Protein AF-A0AAV5SCC1-F1 (afdb_monomer_lite)

pLDDT: mean 82.96, std 14.19, range [50.06, 97.56]

InterPro domains:
  IPR000719 Protein kinase domain [PF00069] (31-92)
  IPR000719 Protein kinase domain [PS50011] (1-98)
 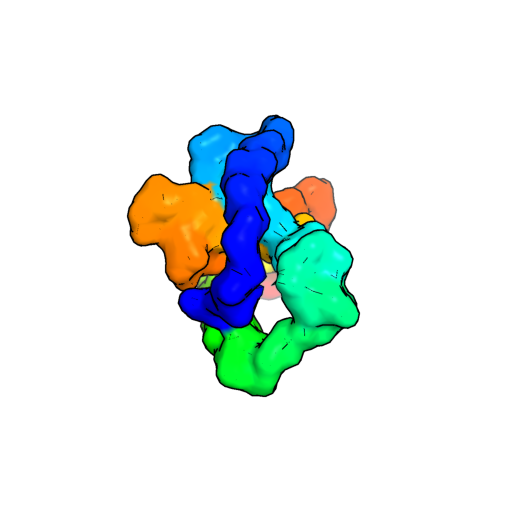 IPR011009 Protein kinase-like domain superfamily [SSF56112] (19-94)
  IPR050235 Casein kinase 1/Serine/threonine-protein kinase-like [PTHR11909] (19-96)

Organism: NCBI:txid358040

Sequence (98 aa):
MYDKGEARPSISSTSSLIWMSLGDIRRQVCGGVFSPHTKIQIARQVLKAIKVLHEIGYLHRDIKPANVAVGLPPRDSIIYLIDFGIGRPYRDKDGAVK

Secondary structure (DSSP, 8-state):
---------PPPTT-TTEEEEHHHHHHHTSTT---HHHHHHHHHHHHHHHHHHHHTTEE----SGGGEEEEPTT-TT-EEE---TT-EE-B-TTS-B-

Radius of gyration: 14.9 Å; chains: 1; bounding box: 29×23×48 Å

Foldseek 3Di:
DWDDDPDDFDCDPQDPWFTAFQVCCCVPPVVNDTDPVVVVLQVVQVVVQQVVCVVVQKDQVDDDSRQWTATDPPRNSHIDGHDSVVMDGQADPVRDGD

Structure (mmCIF, N/CA/C/O backbone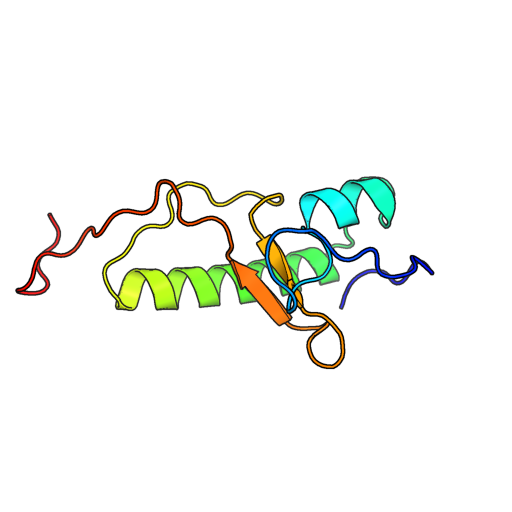):
data_AF-A0AAV5SCC1-F1
#
_entry.id   AF-A0AAV5SCC1-F1
#
loop_
_atom_site.group_PDB
_atom_site.id
_atom_site.type_symbol
_atom_site.label_atom_id
_atom_site.label_alt_id
_atom_site.label_comp_id
_atom_site.label_asym_id
_atom_site.label_entity_id
_atom_site.label_seq_id
_atom_site.pdbx_PDB_ins_code
_atom_site.Cartn_x
_atom_site.Cartn_y
_atom_site.Cartn_z
_atom_site.occupancy
_atom_site.B_iso_or_equiv
_atom_site.auth_seq_id
_atom_site.auth_comp_id
_atom_site.auth_asym_id
_atom_site.auth_atom_id
_atom_site.pdbx_PDB_model_num
ATOM 1 N N . MET A 1 1 ? -5.809 7.308 10.846 1.00 56.34 1 MET A N 1
ATOM 2 C CA . MET A 1 1 ? -6.110 6.614 9.572 1.00 56.34 1 MET A CA 1
ATOM 3 C C . MET A 1 1 ? -6.464 5.146 9.793 1.00 56.34 1 MET A C 1
ATOM 5 O O . MET A 1 1 ? -7.327 4.634 9.090 1.00 56.34 1 MET A O 1
ATOM 9 N N . TYR A 1 2 ? -5.863 4.500 10.793 1.00 59.47 2 TYR A N 1
ATOM 10 C CA . TYR A 1 2 ? -6.272 3.190 11.310 1.00 59.47 2 TYR A CA 1
ATOM 11 C C . TYR A 1 2 ? -7.055 3.379 12.612 1.00 59.47 2 TYR A C 1
ATOM 13 O O . TYR A 1 2 ? -6.863 4.400 13.283 1.00 59.47 2 TYR A O 1
ATOM 21 N N . ASP A 1 3 ? -7.945 2.434 12.920 1.00 60.94 3 ASP A N 1
ATOM 22 C CA . ASP A 1 3 ? -8.714 2.402 14.166 1.00 60.94 3 ASP A CA 1
ATOM 23 C C . ASP A 1 3 ? -7.713 2.332 15.331 1.00 60.94 3 ASP A C 1
ATOM 25 O O . ASP A 1 3 ? -6.990 1.347 15.489 1.00 60.94 3 ASP A O 1
ATOM 29 N N . LYS A 1 4 ? -7.558 3.443 16.060 1.00 55.28 4 LYS A N 1
ATOM 30 C CA . LYS A 1 4 ? -6.511 3.606 17.075 1.00 55.28 4 LYS A CA 1
ATOM 31 C C . LYS A 1 4 ? -6.821 2.725 18.289 1.00 55.28 4 LYS A C 1
ATOM 33 O O . LYS A 1 4 ? -7.598 3.122 19.148 1.00 55.28 4 LYS A O 1
ATOM 38 N N . GLY A 1 5 ? -6.183 1.562 18.364 1.00 53.22 5 GLY A N 1
ATOM 39 C CA . GLY A 1 5 ? -5.820 0.917 19.627 1.00 53.22 5 GLY A CA 1
ATOM 40 C C . GLY A 1 5 ? -4.394 1.329 20.003 1.00 53.22 5 GLY A C 1
ATOM 41 O O . GLY A 1 5 ? -3.571 1.536 19.112 1.00 53.22 5 GLY A O 1
ATOM 42 N N . GLU A 1 6 ? -4.105 1.484 21.295 1.00 51.03 6 GLU A N 1
ATOM 43 C CA . GLU A 1 6 ? -2.818 1.921 21.872 1.00 51.03 6 GLU A CA 1
ATOM 44 C C . GLU A 1 6 ? -1.664 0.911 21.661 1.00 51.03 6 GLU A C 1
ATOM 46 O O . GLU A 1 6 ? -0.992 0.484 22.598 1.00 51.03 6 GLU A O 1
ATOM 51 N N . ALA A 1 7 ? -1.407 0.488 20.425 1.00 52.25 7 ALA A N 1
ATOM 52 C CA . ALA A 1 7 ? -0.290 -0.388 20.109 1.00 52.25 7 ALA A CA 1
ATOM 53 C C . ALA A 1 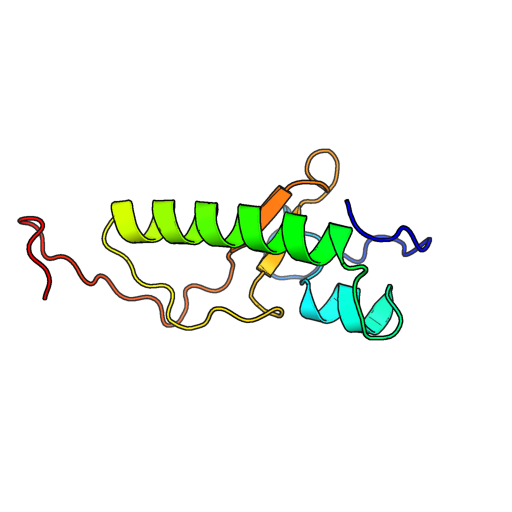7 ? 1.001 0.437 19.989 1.00 52.25 7 ALA A C 1
ATOM 55 O O . ALA A 1 7 ? 1.135 1.295 19.114 1.00 52.25 7 ALA A O 1
ATOM 56 N N . ARG A 1 8 ? 1.967 0.175 20.879 1.00 53.19 8 ARG A N 1
ATOM 57 C CA . ARG A 1 8 ? 3.318 0.746 20.791 1.00 53.19 8 ARG A CA 1
ATOM 58 C C . ARG A 1 8 ? 3.990 0.282 19.496 1.00 53.19 8 ARG A C 1
ATOM 60 O O . ARG A 1 8 ? 3.901 -0.905 19.172 1.00 53.19 8 ARG A O 1
ATOM 67 N N . PRO A 1 9 ? 4.687 1.164 18.765 1.00 52.66 9 PRO A N 1
ATOM 68 C CA . PRO A 1 9 ? 5.216 0.777 17.478 1.00 52.66 9 PRO A CA 1
ATOM 69 C C . PRO A 1 9 ? 6.404 -0.191 17.605 1.00 52.66 9 PRO A C 1
ATOM 71 O O . PRO A 1 9 ? 7.494 0.220 17.990 1.00 52.66 9 PRO A O 1
ATOM 74 N N . SER A 1 10 ? 6.225 -1.476 17.272 1.00 51.94 10 SER A N 1
ATOM 75 C CA . SER A 1 10 ? 7.351 -2.395 17.050 1.00 51.94 10 SER A CA 1
ATOM 76 C C . SER A 1 10 ? 7.950 -2.176 15.658 1.00 51.94 10 SER A C 1
ATOM 78 O O . SER A 1 10 ? 7.245 -2.286 14.655 1.00 51.94 10 SER A O 1
ATOM 80 N N . ILE A 1 11 ? 9.243 -1.874 15.589 1.00 56.97 11 ILE A N 1
ATOM 81 C CA . ILE A 1 11 ? 9.973 -1.663 14.333 1.00 56.97 11 ILE A CA 1
ATOM 82 C C . ILE A 1 11 ? 10.164 -3.029 13.653 1.00 56.97 11 ILE A C 1
ATOM 84 O O . ILE A 1 11 ? 10.758 -3.927 14.247 1.00 56.97 11 ILE A O 1
ATOM 88 N N . SER A 1 12 ? 9.656 -3.208 12.430 1.00 50.06 12 SER A N 1
ATOM 89 C CA . SER A 1 12 ? 9.926 -4.409 11.625 1.00 50.06 12 SER A CA 1
ATOM 90 C C . SER A 1 12 ? 11.298 -4.295 10.952 1.00 50.06 12 SER A C 1
ATOM 92 O O . SER A 1 12 ? 11.633 -3.249 10.398 1.00 50.06 12 SER A O 1
ATOM 94 N N . SER A 1 13 ? 12.089 -5.374 10.961 1.00 50.28 13 SER A N 1
ATOM 95 C CA . SER A 1 13 ? 13.482 -5.434 10.475 1.00 50.28 13 SER A CA 1
ATOM 96 C C . SER A 1 13 ? 13.698 -5.078 8.995 1.00 50.28 13 SER A C 1
ATOM 98 O O . SER A 1 13 ? 14.837 -5.062 8.542 1.00 50.28 13 SER A O 1
ATOM 100 N N . THR A 1 14 ? 12.644 -4.803 8.223 1.00 55.19 14 THR A N 1
ATOM 101 C CA . THR A 1 14 ? 12.737 -4.750 6.755 1.00 55.19 14 THR A CA 1
ATOM 102 C C . THR A 1 14 ? 13.118 -3.372 6.207 1.00 55.19 14 THR A C 1
ATOM 104 O O . THR A 1 14 ? 13.604 -3.308 5.086 1.00 55.19 14 THR A O 1
ATOM 107 N N . SER A 1 15 ? 12.964 -2.269 6.952 1.00 56.00 15 SER A N 1
ATOM 108 C CA . SER A 1 15 ? 13.516 -0.937 6.616 1.00 56.00 15 SER A CA 1
ATOM 109 C C . SER A 1 15 ? 13.167 0.069 7.714 1.00 56.00 15 SER A C 1
ATOM 111 O O . SER A 1 15 ? 12.013 0.146 8.123 1.00 56.00 15 SER A O 1
ATOM 113 N N . SER A 1 16 ? 14.116 0.911 8.131 1.00 64.31 16 SER A N 1
ATOM 114 C CA . SER A 1 16 ? 14.013 1.895 9.232 1.00 64.31 16 SER A CA 1
ATOM 115 C C . SER A 1 16 ? 12.946 3.000 9.070 1.00 64.31 16 SER A C 1
ATOM 117 O O . SER A 1 16 ? 12.951 3.976 9.814 1.00 64.31 16 SER A O 1
ATOM 119 N N . LEU A 1 17 ? 12.063 2.895 8.073 1.00 69.44 17 LEU A N 1
ATOM 120 C CA . LEU A 1 17 ? 11.075 3.907 7.681 1.00 69.44 17 LEU A CA 1
ATOM 121 C C . LEU A 1 17 ? 9.623 3.418 7.779 1.00 69.44 17 LEU A C 1
ATOM 123 O O . LEU A 1 17 ? 8.700 4.229 7.668 1.00 69.44 17 LEU A O 1
ATOM 127 N N . ILE A 1 18 ? 9.412 2.116 7.983 1.00 81.88 18 ILE A N 1
ATOM 128 C CA . ILE A 1 18 ? 8.085 1.501 8.048 1.00 81.88 18 ILE A CA 1
ATOM 129 C C . ILE A 1 18 ? 7.837 0.911 9.431 1.00 81.88 18 ILE A C 1
ATOM 131 O O . ILE A 1 18 ? 8.750 0.442 10.107 1.00 81.88 18 ILE A O 1
ATOM 135 N N . TRP A 1 19 ? 6.580 0.958 9.851 1.00 79.62 19 TRP A N 1
ATOM 136 C CA . TRP A 1 19 ? 6.133 0.353 11.089 1.00 79.62 19 TRP A CA 1
ATOM 137 C C . TRP A 1 19 ? 5.763 -1.118 10.850 1.00 79.62 19 TRP A C 1
ATOM 139 O O . TRP A 1 19 ? 6.634 -1.979 10.734 1.00 79.62 19 TRP A O 1
ATOM 149 N N . MET A 1 20 ? 4.470 -1.406 10.740 1.00 84.75 20 MET A N 1
ATOM 150 C CA . MET A 1 20 ? 3.920 -2.744 10.561 1.00 84.75 20 MET A CA 1
ATOM 151 C C . MET A 1 20 ? 3.252 -2.883 9.197 1.00 84.75 20 MET A C 1
ATOM 153 O O . MET A 1 20 ? 2.791 -1.903 8.599 1.00 84.75 20 MET A O 1
ATOM 157 N N . SER A 1 21 ? 3.165 -4.128 8.728 1.00 91.44 21 SER A N 1
ATOM 158 C CA . SER A 1 21 ? 2.319 -4.463 7.588 1.00 91.44 21 SER A CA 1
ATOM 159 C C . SER A 1 21 ? 0.838 -4.342 7.962 1.00 91.44 21 SER A C 1
ATOM 161 O O . SER A 1 21 ? 0.452 -4.501 9.123 1.00 91.44 21 SER A O 1
ATOM 163 N N . LEU A 1 22 ? -0.033 -4.131 6.979 1.00 90.81 22 LEU A N 1
ATOM 164 C CA . LEU A 1 22 ? -1.478 -4.179 7.188 1.00 90.81 22 LEU A CA 1
ATOM 165 C C . LEU A 1 22 ? -1.936 -5.560 7.660 1.00 90.81 22 LEU A C 1
ATOM 167 O O . LEU A 1 22 ? -2.921 -5.655 8.390 1.00 90.81 22 LEU A O 1
ATOM 171 N N . GLY A 1 23 ? -1.232 -6.625 7.267 1.00 88.94 23 GLY A N 1
ATOM 172 C CA . GLY A 1 23 ? -1.469 -7.977 7.768 1.00 88.94 23 GLY A CA 1
ATOM 173 C C . GLY A 1 23 ? -1.284 -8.070 9.282 1.00 88.94 23 GLY A C 1
ATOM 174 O O . GLY A 1 23 ? -2.130 -8.644 9.973 1.00 88.94 23 GLY A O 1
ATOM 175 N N . ASP A 1 24 ? -0.225 -7.449 9.798 1.00 90.31 24 ASP A N 1
ATOM 176 C CA . ASP A 1 24 ? 0.069 -7.427 11.227 1.00 90.31 24 ASP A CA 1
ATOM 177 C C . ASP A 1 24 ? -0.870 -6.500 11.987 1.00 90.31 24 ASP A C 1
ATOM 179 O O . ASP A 1 24 ? -1.434 -6.920 12.994 1.00 90.31 24 ASP A O 1
ATOM 183 N N . ILE A 1 25 ? -1.131 -5.294 11.473 1.00 88.19 25 ILE A N 1
ATOM 184 C CA . ILE A 1 25 ? -2.065 -4.347 12.102 1.00 88.19 25 ILE A CA 1
ATOM 185 C C . ILE A 1 25 ? -3.463 -4.966 12.200 1.00 88.19 25 ILE A C 1
ATOM 187 O O . ILE A 1 25 ? -4.092 -4.926 13.257 1.00 88.19 25 ILE A O 1
ATOM 191 N N . ARG A 1 26 ? -3.938 -5.617 11.131 1.00 88.81 26 ARG A N 1
ATOM 192 C CA . ARG A 1 26 ? -5.239 -6.296 11.132 1.00 88.81 26 ARG A CA 1
ATOM 193 C C . ARG A 1 26 ? -5.331 -7.341 12.244 1.00 88.81 26 ARG A C 1
ATOM 195 O O . ARG A 1 26 ? -6.358 -7.428 12.907 1.00 88.81 26 ARG A O 1
ATOM 202 N N . ARG A 1 27 ? -4.277 -8.140 12.423 1.00 88.31 27 ARG A N 1
ATOM 203 C CA . ARG A 1 27 ? -4.226 -9.258 13.376 1.00 88.31 27 ARG A CA 1
ATOM 204 C C . ARG A 1 27 ? -4.012 -8.805 14.820 1.00 88.31 27 ARG A C 1
ATOM 206 O O . ARG A 1 27 ? -4.612 -9.387 15.712 1.00 88.31 27 ARG A O 1
ATOM 213 N N . GLN A 1 28 ? -3.156 -7.812 15.038 1.00 85.56 28 GLN A N 1
ATOM 214 C CA . GLN A 1 28 ? -2.682 -7.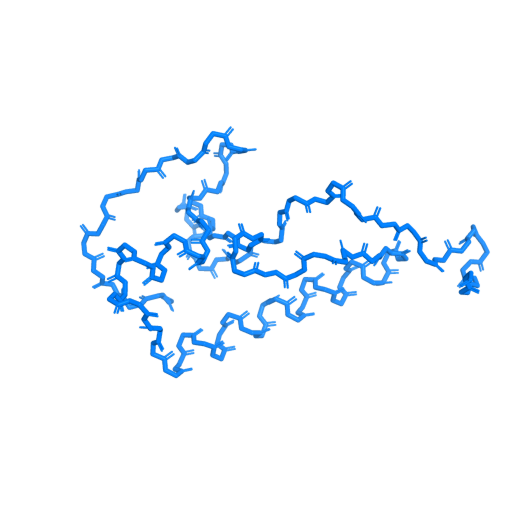429 16.370 1.00 85.56 28 GLN A CA 1
ATOM 215 C C . GLN A 1 28 ? -3.434 -6.231 16.960 1.00 85.56 28 GLN A C 1
ATOM 217 O O . GLN A 1 28 ? -3.507 -6.111 18.176 1.00 85.56 28 GLN A O 1
ATOM 222 N N . VAL A 1 29 ? -3.992 -5.351 16.121 1.00 82.81 29 VAL A N 1
ATOM 223 C CA . VAL A 1 29 ? -4.587 -4.077 16.566 1.00 82.81 29 VAL A CA 1
ATOM 224 C C . VAL A 1 29 ? -6.097 -4.048 16.342 1.00 82.81 29 VAL A C 1
ATOM 226 O O . VAL A 1 29 ? -6.840 -3.625 17.220 1.00 82.81 29 VAL A O 1
ATOM 229 N N . CYS A 1 30 ? -6.577 -4.518 15.188 1.00 81.19 30 CYS A N 1
ATOM 230 C CA . CYS A 1 30 ? -7.980 -4.341 14.786 1.00 81.19 30 CYS A CA 1
ATOM 231 C C . CYS A 1 30 ? -8.884 -5.560 15.050 1.00 81.19 30 CYS A C 1
ATOM 233 O O . CYS A 1 30 ? -9.954 -5.663 14.456 1.00 81.19 30 CYS A O 1
ATOM 235 N N . GLY A 1 31 ? -8.456 -6.534 15.860 1.00 81.75 31 GLY A N 1
ATOM 236 C CA . GLY A 1 31 ? -9.268 -7.729 16.144 1.00 81.75 31 GLY A CA 1
ATOM 237 C C . GLY A 1 31 ? -9.629 -8.554 14.897 1.00 81.75 31 GLY A C 1
ATOM 238 O O . GLY A 1 31 ? -10.647 -9.237 14.870 1.00 81.75 31 GLY A O 1
ATOM 239 N N . GLY A 1 32 ? -8.820 -8.472 13.837 1.00 84.75 32 GLY A N 1
ATOM 240 C CA . GLY A 1 32 ? -8.987 -9.229 12.597 1.00 84.75 32 GLY A CA 1
ATOM 241 C C . GLY A 1 32 ? -9.648 -8.474 11.440 1.00 84.75 32 GLY A C 1
ATOM 242 O O . GLY A 1 32 ? -9.518 -8.938 10.299 1.00 84.75 32 GLY A O 1
ATOM 243 N N . VAL A 1 33 ? -10.294 -7.321 11.671 1.00 87.44 33 VAL A N 1
ATOM 244 C CA . VAL A 1 33 ? -11.053 -6.593 10.635 1.00 87.44 33 VAL A CA 1
ATOM 245 C C . VAL A 1 33 ? -10.898 -5.077 10.780 1.00 87.44 33 VAL A C 1
ATOM 247 O O . VAL A 1 33 ? -11.102 -4.518 11.845 1.00 87.44 33 VAL A O 1
ATOM 250 N N . PHE A 1 34 ? -10.588 -4.392 9.678 1.00 89.69 34 PHE A N 1
ATOM 251 C CA . PHE A 1 34 ? -10.591 -2.926 9.622 1.00 89.69 34 PHE A CA 1
ATOM 252 C C . PHE A 1 34 ? -12.002 -2.361 9.427 1.00 89.69 34 PHE A C 1
ATOM 254 O O . PHE A 1 34 ? -12.800 -2.935 8.669 1.00 89.69 34 PHE A O 1
ATOM 261 N N . SER A 1 35 ? -12.270 -1.175 9.984 1.00 91.50 35 SER A N 1
ATOM 262 C CA . SER A 1 35 ? -13.484 -0.418 9.672 1.00 91.50 35 SER A CA 1
ATOM 263 C C . SER A 1 35 ? -13.637 -0.140 8.160 1.00 91.50 35 SER A C 1
ATOM 265 O O . SER A 1 35 ? -12.645 -0.067 7.419 1.00 91.50 35 SER A O 1
ATOM 267 N N . PRO A 1 36 ? -14.875 0.031 7.647 1.00 93.81 36 PRO A N 1
ATOM 268 C CA . PRO A 1 36 ? -15.115 0.359 6.238 1.00 93.81 36 PRO A CA 1
ATOM 269 C C . PRO A 1 36 ? -14.353 1.601 5.764 1.00 93.81 36 PRO A C 1
ATOM 271 O O . PRO A 1 36 ? -13.757 1.587 4.687 1.00 93.81 36 PRO A O 1
ATOM 274 N N . HIS A 1 37 ? -14.310 2.641 6.597 1.00 93.56 37 HIS A N 1
ATOM 275 C CA . HIS A 1 37 ? -13.590 3.875 6.306 1.00 93.56 37 HIS A CA 1
ATOM 276 C C . HIS A 1 37 ? -12.085 3.626 6.104 1.00 93.56 37 HIS A C 1
ATOM 278 O O . HIS A 1 37 ? -11.517 4.042 5.091 1.00 93.56 37 HIS A O 1
ATOM 284 N N . THR A 1 38 ? -11.443 2.884 7.013 1.00 91.50 38 THR A N 1
ATOM 285 C CA . THR A 1 38 ? -10.020 2.534 6.894 1.00 91.50 38 THR A CA 1
ATOM 286 C C . THR A 1 38 ? -9.746 1.680 5.656 1.00 91.50 38 THR A C 1
ATOM 288 O O . THR A 1 38 ? -8.782 1.953 4.940 1.00 91.50 38 THR A O 1
ATOM 291 N N . LYS A 1 39 ? -10.616 0.712 5.328 1.00 93.62 39 LYS A N 1
ATOM 292 C CA . LYS A 1 39 ? -10.481 -0.104 4.104 1.00 93.62 39 LYS A CA 1
ATOM 293 C C . LYS A 1 39 ? -10.467 0.748 2.834 1.00 93.62 39 LYS A C 1
ATOM 295 O O . LYS A 1 39 ? -9.602 0.551 1.984 1.00 93.62 39 LYS A O 1
ATOM 300 N N . ILE A 1 40 ? -11.378 1.715 2.720 1.00 96.06 40 ILE A N 1
ATOM 301 C CA . ILE A 1 40 ? -11.455 2.616 1.558 1.00 96.06 40 ILE A CA 1
ATOM 302 C C . ILE A 1 40 ? -10.188 3.473 1.450 1.00 96.06 40 ILE A C 1
ATOM 304 O O . ILE A 1 40 ? -9.610 3.608 0.370 1.00 96.06 40 ILE A O 1
ATOM 308 N N . GLN A 1 41 ? -9.722 4.024 2.571 1.00 94.62 41 GLN A N 1
ATOM 309 C CA . GLN A 1 41 ? -8.515 4.848 2.605 1.00 94.62 41 GLN A CA 1
ATOM 310 C C . GLN A 1 41 ? -7.251 4.066 2.218 1.00 94.62 41 GLN A C 1
ATOM 312 O O . GLN A 1 41 ? -6.436 4.570 1.442 1.00 94.62 41 GLN A O 1
ATOM 317 N N . ILE A 1 42 ? -7.112 2.829 2.705 1.00 94.69 42 ILE A N 1
ATOM 318 C CA . ILE A 1 42 ? -6.036 1.909 2.313 1.00 94.69 42 ILE A CA 1
ATOM 319 C C . ILE A 1 42 ? -6.103 1.625 0.811 1.00 94.69 42 ILE A C 1
ATOM 321 O O . ILE A 1 42 ? -5.113 1.826 0.109 1.00 94.69 42 ILE A O 1
ATOM 325 N N . ALA A 1 43 ? -7.266 1.196 0.308 1.00 96.12 43 ALA A N 1
ATOM 326 C CA . ALA A 1 43 ? -7.440 0.818 -1.092 1.00 96.12 43 ALA A CA 1
ATOM 327 C C . ALA A 1 43 ? -7.056 1.964 -2.035 1.00 96.12 43 ALA A C 1
ATOM 329 O O . ALA A 1 43 ? -6.321 1.759 -2.999 1.00 96.12 43 ALA A O 1
ATOM 330 N N . ARG A 1 44 ? -7.469 3.194 -1.709 1.00 97.56 44 ARG A N 1
ATOM 331 C CA . ARG A 1 44 ? -7.124 4.393 -2.479 1.00 97.56 44 ARG A CA 1
ATOM 332 C C . ARG A 1 44 ? -5.611 4.614 -2.581 1.00 97.56 44 ARG A C 1
ATOM 334 O O . ARG A 1 44 ? -5.118 4.934 -3.661 1.00 97.56 44 ARG A O 1
ATOM 341 N N . GLN A 1 45 ? -4.869 4.455 -1.483 1.00 97.00 45 GLN A N 1
ATOM 342 C CA . GLN A 1 45 ? -3.412 4.626 -1.494 1.00 97.00 45 GLN A CA 1
ATOM 343 C C . GLN A 1 45 ? -2.695 3.483 -2.215 1.00 97.00 45 GLN A C 1
ATOM 345 O O . GLN A 1 45 ? -1.797 3.744 -3.013 1.00 97.00 45 GLN A O 1
ATOM 350 N N . VAL A 1 46 ? -3.125 2.237 -1.994 1.00 96.56 46 VAL A N 1
ATOM 351 C CA . VAL A 1 46 ? -2.573 1.058 -2.678 1.00 96.56 46 VAL A CA 1
ATOM 352 C C . VAL A 1 46 ? -2.747 1.188 -4.190 1.00 96.56 46 VAL A C 1
ATOM 354 O O . VAL A 1 46 ? -1.780 1.031 -4.928 1.00 96.56 46 VAL A O 1
ATOM 357 N N . LEU A 1 47 ? -3.939 1.567 -4.661 1.00 97.38 47 LEU A N 1
ATOM 358 C CA . LEU A 1 47 ? -4.199 1.790 -6.085 1.00 97.38 47 LEU A CA 1
ATOM 359 C C . LEU A 1 47 ? -3.314 2.894 -6.672 1.00 97.38 47 LEU A C 1
ATOM 361 O O . LEU A 1 47 ? -2.794 2.740 -7.775 1.00 97.38 47 LEU A O 1
ATOM 365 N N . LYS A 1 48 ? -3.095 3.988 -5.930 1.00 97.50 48 LYS A N 1
ATOM 366 C CA . LYS A 1 48 ? -2.185 5.058 -6.358 1.00 97.50 48 LYS A CA 1
ATOM 367 C C . LYS A 1 48 ? -0.743 4.556 -6.483 1.00 97.50 48 LYS A C 1
ATOM 369 O O . LYS A 1 48 ? -0.084 4.876 -7.466 1.00 97.50 48 LYS A O 1
ATOM 374 N N . 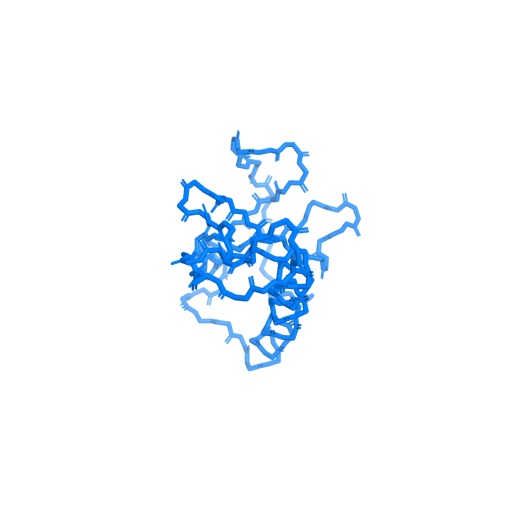ALA A 1 49 ? -0.269 3.757 -5.530 1.00 95.12 49 ALA A N 1
ATOM 375 C CA . ALA A 1 49 ? 1.076 3.187 -5.569 1.00 95.12 49 ALA A CA 1
ATOM 376 C C . ALA A 1 49 ? 1.249 2.182 -6.722 1.00 95.12 49 ALA A C 1
ATOM 378 O O . ALA A 1 49 ? 2.244 2.241 -7.440 1.00 95.12 49 ALA A O 1
ATOM 379 N N . ILE A 1 50 ? 0.252 1.319 -6.953 1.00 95.88 50 ILE A N 1
ATOM 380 C CA . ILE A 1 50 ? 0.226 0.388 -8.093 1.00 95.88 50 ILE A CA 1
ATOM 381 C C . ILE A 1 50 ? 0.253 1.157 -9.415 1.00 95.88 50 ILE A C 1
ATOM 383 O O . ILE A 1 50 ? 1.018 0.805 -10.306 1.00 95.88 50 ILE A O 1
ATOM 387 N N . LYS A 1 51 ? -0.541 2.229 -9.539 1.00 96.44 51 LYS A N 1
ATOM 388 C CA . LYS A 1 51 ? -0.548 3.075 -10.736 1.00 96.44 51 LYS A CA 1
ATOM 389 C C . LYS A 1 51 ? 0.850 3.620 -11.042 1.00 96.44 51 LYS A C 1
ATOM 391 O O . LYS A 1 51 ? 1.319 3.440 -12.158 1.00 96.44 51 LYS A O 1
ATOM 396 N N . VAL A 1 52 ? 1.524 4.208 -10.052 1.00 95.06 52 VAL A N 1
ATOM 397 C CA . VAL A 1 52 ? 2.892 4.735 -10.221 1.00 95.06 52 VAL A CA 1
ATOM 398 C C . VAL A 1 52 ? 3.870 3.623 -10.615 1.00 95.06 52 VAL A C 1
ATOM 400 O O . VAL A 1 52 ? 4.681 3.805 -11.518 1.00 95.06 52 VAL A O 1
ATOM 403 N N . LEU A 1 53 ? 3.766 2.444 -9.995 1.00 93.56 53 LEU A N 1
ATOM 404 C CA . LEU A 1 53 ? 4.597 1.290 -10.348 1.00 93.56 53 LEU A CA 1
ATOM 405 C C . LEU A 1 53 ? 4.379 0.843 -11.805 1.00 93.56 53 LEU A C 1
ATOM 407 O O . LEU A 1 53 ? 5.326 0.526 -12.524 1.00 93.56 53 LEU A O 1
ATOM 411 N N . HIS A 1 54 ? 3.126 0.844 -12.254 1.00 94.44 54 HIS A N 1
ATOM 412 C CA . HIS A 1 54 ? 2.775 0.474 -13.619 1.00 94.44 54 HIS A CA 1
ATOM 413 C C . HIS A 1 54 ? 3.214 1.533 -14.636 1.00 94.44 54 HIS A C 1
ATOM 415 O O . HIS A 1 54 ? 3.598 1.171 -15.750 1.00 94.44 54 HIS A O 1
ATOM 421 N N . GLU A 1 55 ? 3.183 2.818 -14.273 1.00 93.06 55 GLU A N 1
ATOM 422 C CA . GLU A 1 55 ? 3.667 3.928 -15.105 1.00 93.06 55 GLU A CA 1
ATOM 423 C C . GLU A 1 55 ? 5.169 3.809 -15.386 1.00 93.06 55 GLU A C 1
ATOM 425 O O . GLU A 1 55 ? 5.586 4.037 -16.520 1.00 93.06 55 GLU A O 1
ATOM 430 N N . ILE A 1 56 ? 5.958 3.340 -14.413 1.00 90.75 56 ILE A N 1
ATOM 431 C CA . ILE A 1 56 ? 7.388 3.039 -14.607 1.00 90.75 56 ILE A CA 1
ATOM 432 C C . ILE A 1 56 ? 7.644 1.667 -15.260 1.00 90.75 56 ILE A C 1
ATOM 434 O O . ILE A 1 56 ? 8.782 1.207 -15.320 1.00 90.75 56 ILE A O 1
ATOM 438 N N . GLY A 1 57 ? 6.598 0.995 -15.750 1.00 91.44 57 GLY A N 1
ATOM 439 C CA . GLY A 1 57 ? 6.721 -0.237 -16.528 1.00 91.44 57 GLY A CA 1
ATOM 440 C C . GLY A 1 57 ? 6.949 -1.508 -15.709 1.00 91.44 57 GLY A C 1
ATOM 441 O O . GLY A 1 57 ? 7.396 -2.507 -16.273 1.00 91.44 57 GLY A O 1
ATOM 442 N N . TYR A 1 58 ? 6.630 -1.509 -14.411 1.00 92.50 58 TYR A N 1
ATOM 443 C CA . TYR A 1 58 ? 6.794 -2.666 -13.527 1.00 92.50 58 TYR A CA 1
ATOM 444 C C . TYR A 1 58 ? 5.465 -3.237 -13.030 1.00 92.50 58 TYR A C 1
ATOM 446 O O . TYR A 1 58 ? 4.506 -2.513 -12.791 1.00 92.50 58 TYR A O 1
ATOM 454 N N . LEU A 1 59 ? 5.431 -4.553 -12.825 1.00 92.69 59 LEU A N 1
ATOM 455 C CA . LEU A 1 59 ? 4.375 -5.260 -12.103 1.00 92.69 59 LEU A CA 1
ATOM 456 C C . LEU A 1 59 ? 4.909 -5.718 -10.748 1.00 92.69 59 LEU A C 1
ATOM 458 O O . LEU A 1 59 ? 5.989 -6.304 -10.683 1.00 92.69 59 LEU A O 1
ATOM 462 N N . HIS A 1 60 ? 4.127 -5.534 -9.681 1.00 94.19 60 HIS A N 1
ATOM 463 C CA . HIS A 1 60 ? 4.483 -6.037 -8.347 1.00 94.19 60 HIS A CA 1
ATOM 464 C C . HIS A 1 60 ? 4.270 -7.551 -8.207 1.00 94.19 60 HIS A C 1
ATOM 466 O O . HIS A 1 60 ? 5.082 -8.243 -7.603 1.00 94.19 60 HIS A O 1
ATOM 472 N N . ARG A 1 61 ? 3.155 -8.061 -8.751 1.00 93.62 61 ARG A N 1
ATOM 473 C CA . ARG A 1 61 ? 2.719 -9.476 -8.751 1.00 93.62 61 ARG A CA 1
ATOM 474 C C . ARG A 1 61 ? 2.423 -10.142 -7.394 1.00 93.62 61 ARG A C 1
ATOM 476 O O . ARG A 1 61 ? 1.906 -11.249 -7.405 1.00 93.62 61 ARG A O 1
ATOM 483 N N . ASP A 1 62 ? 2.666 -9.483 -6.261 1.00 93.00 62 ASP A N 1
ATOM 484 C CA . ASP A 1 62 ? 2.404 -10.025 -4.909 1.00 93.00 62 ASP A CA 1
ATOM 485 C C . ASP A 1 62 ? 1.709 -9.000 -4.000 1.00 93.00 62 ASP A C 1
ATOM 487 O O . ASP A 1 62 ? 2.175 -8.669 -2.909 1.00 93.00 62 ASP A O 1
ATOM 491 N N . ILE A 1 63 ? 0.602 -8.426 -4.477 1.00 93.44 63 ILE A N 1
ATOM 492 C CA . ILE A 1 63 ? -0.165 -7.456 -3.690 1.00 93.44 63 ILE A CA 1
ATOM 493 C C . ILE A 1 63 ? -1.030 -8.204 -2.674 1.00 93.44 63 ILE A C 1
ATOM 495 O O . ILE A 1 63 ? -2.049 -8.802 -3.015 1.00 93.44 63 ILE A O 1
ATOM 499 N N . LYS A 1 64 ? -0.636 -8.128 -1.404 1.00 92.81 64 LYS A N 1
ATOM 500 C CA . LYS A 1 64 ? -1.352 -8.698 -0.254 1.00 92.81 64 LYS A CA 1
ATOM 501 C C . LYS A 1 64 ? -1.105 -7.853 0.998 1.00 92.81 64 LYS A C 1
ATOM 503 O O . LYS A 1 64 ? -0.104 -7.145 1.042 1.00 92.81 64 LYS A O 1
ATOM 508 N N . PRO A 1 65 ? -1.939 -7.945 2.053 1.00 93.00 65 PRO A N 1
ATOM 509 C CA . PRO A 1 65 ? -1.776 -7.120 3.256 1.00 93.00 65 PRO A CA 1
ATOM 510 C C . PRO A 1 65 ? -0.399 -7.208 3.935 1.00 93.00 65 PRO A C 1
ATOM 512 O O . PRO A 1 65 ? 0.010 -6.248 4.578 1.00 93.00 65 PRO A O 1
ATOM 515 N N . ALA A 1 66 ? 0.315 -8.330 3.799 1.00 91.12 66 ALA A N 1
ATOM 516 C CA . ALA A 1 66 ? 1.675 -8.487 4.326 1.00 91.12 66 ALA A CA 1
ATOM 517 C C . ALA A 1 66 ? 2.718 -7.617 3.592 1.00 91.12 66 ALA A C 1
ATOM 519 O O . ALA A 1 66 ? 3.693 -7.201 4.205 1.00 91.12 66 ALA A O 1
ATOM 520 N N . ASN A 1 67 ? 2.470 -7.278 2.322 1.00 93.69 67 ASN A N 1
ATOM 521 C CA . ASN A 1 67 ? 3.367 -6.488 1.467 1.00 93.69 67 ASN A CA 1
ATOM 522 C C . ASN A 1 67 ? 2.931 -5.017 1.359 1.00 93.69 67 ASN A C 1
ATOM 524 O O . ASN A 1 67 ? 3.339 -4.278 0.464 1.00 93.69 67 ASN A O 1
ATOM 528 N N . VAL A 1 68 ? 2.064 -4.584 2.271 1.00 94.25 68 VAL A N 1
ATOM 529 C CA . VAL A 1 68 ? 1.598 -3.205 2.368 1.00 94.25 68 VAL A CA 1
ATOM 530 C C . VAL A 1 68 ? 1.867 -2.739 3.788 1.00 94.25 68 VAL A C 1
ATOM 532 O O . VAL A 1 68 ? 1.330 -3.324 4.722 1.00 94.25 68 VAL A O 1
ATOM 535 N N . ALA A 1 69 ? 2.687 -1.708 3.962 1.00 92.88 69 ALA A N 1
ATOM 536 C CA . ALA A 1 69 ? 3.124 -1.232 5.272 1.00 92.88 69 ALA A CA 1
ATOM 537 C C . ALA A 1 69 ? 2.727 0.219 5.534 1.00 92.88 69 ALA A C 1
ATOM 539 O O . ALA A 1 69 ? 2.543 1.011 4.610 1.00 92.88 69 ALA A O 1
ATOM 540 N N . VAL A 1 70 ? 2.608 0.565 6.812 1.00 91.56 70 VAL A N 1
ATOM 541 C CA . VAL A 1 70 ? 2.358 1.935 7.271 1.00 91.56 70 VAL A CA 1
ATOM 542 C C . VAL A 1 70 ? 3.688 2.611 7.589 1.00 91.56 70 VAL A C 1
ATOM 544 O O . VAL A 1 70 ? 4.581 1.977 8.151 1.00 91.56 70 VAL A O 1
ATOM 547 N N . GLY A 1 71 ? 3.840 3.886 7.232 1.00 89.12 71 GLY A N 1
ATOM 548 C CA . GLY A 1 71 ? 5.021 4.665 7.608 1.00 89.12 71 GLY A CA 1
ATOM 549 C C . GLY A 1 71 ? 5.161 4.852 9.120 1.00 89.12 71 GLY A C 1
ATOM 550 O O . GLY A 1 71 ? 4.191 4.773 9.871 1.00 89.12 71 GLY A O 1
ATOM 551 N N . LEU A 1 72 ? 6.376 5.141 9.580 1.00 86.38 72 LEU A N 1
ATOM 552 C CA . LEU A 1 72 ? 6.583 5.654 10.937 1.00 86.38 72 LEU A CA 1
ATOM 553 C C . LEU A 1 72 ? 6.156 7.132 11.027 1.00 86.38 72 LEU A C 1
ATOM 555 O O . LEU A 1 72 ? 6.207 7.837 10.013 1.00 86.38 72 LEU A O 1
ATOM 559 N N . PRO A 1 73 ? 5.771 7.640 12.216 1.00 85.31 73 PRO A N 1
ATOM 560 C CA . PRO A 1 73 ? 5.539 9.068 12.420 1.00 85.31 73 PRO A CA 1
ATOM 561 C C . PRO A 1 73 ? 6.711 9.917 11.892 1.00 85.31 73 PRO A C 1
ATOM 563 O O . PRO A 1 73 ? 7.868 9.535 12.081 1.00 85.31 73 PRO A O 1
ATOM 566 N N . PRO A 1 74 ? 6.449 11.052 11.216 1.00 88.19 74 PRO A N 1
ATOM 567 C CA . PRO A 1 74 ? 5.150 11.708 10.995 1.00 88.19 74 PRO A CA 1
ATOM 568 C C . PRO A 1 74 ? 4.377 11.209 9.751 1.00 88.19 74 PRO A C 1
ATOM 570 O O . PRO A 1 74 ? 3.445 11.862 9.290 1.00 88.19 74 PRO A O 1
ATOM 573 N N . ARG A 1 75 ? 4.779 10.078 9.159 1.00 87.62 75 ARG A N 1
ATOM 574 C CA . ARG A 1 75 ? 4.208 9.493 7.931 1.00 87.62 75 ARG A CA 1
ATOM 575 C C . ARG A 1 75 ? 3.314 8.279 8.206 1.00 87.62 75 ARG A C 1
ATOM 577 O O . ARG A 1 75 ? 3.091 7.461 7.321 1.00 87.62 75 ARG A O 1
ATOM 584 N N . ASP A 1 76 ? 2.759 8.177 9.405 1.00 86.31 76 ASP A N 1
ATOM 5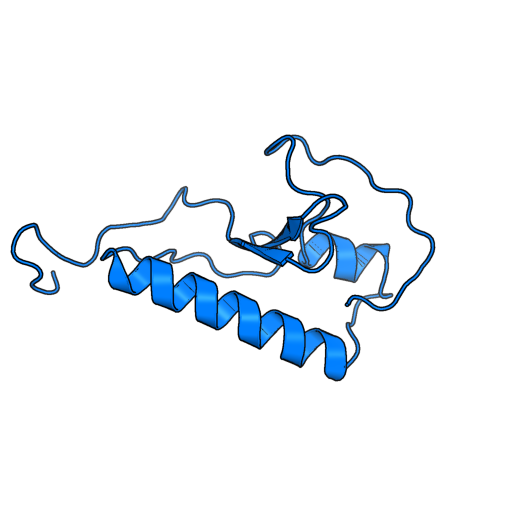85 C CA . ASP A 1 76 ? 1.856 7.103 9.846 1.00 86.31 76 ASP A CA 1
ATOM 586 C C . ASP A 1 76 ? 0.483 7.106 9.144 1.00 86.31 76 ASP A C 1
ATOM 588 O O . ASP A 1 76 ? -0.315 6.181 9.286 1.00 86.31 76 ASP A O 1
ATOM 592 N N . SER A 1 77 ? 0.207 8.125 8.331 1.00 87.44 77 SER A N 1
ATOM 593 C CA . SER A 1 77 ? -0.918 8.167 7.389 1.00 87.44 77 SER A CA 1
ATOM 594 C C . SER A 1 77 ? -0.564 7.680 5.976 1.00 87.44 77 SER A C 1
ATOM 596 O O . SER A 1 77 ? -1.443 7.576 5.120 1.00 87.44 77 SER A O 1
ATOM 598 N N . ILE A 1 78 ? 0.701 7.360 5.705 1.00 91.19 78 ILE A N 1
ATOM 599 C CA . ILE A 1 78 ? 1.167 6.949 4.378 1.00 91.19 78 ILE A CA 1
ATOM 600 C C . ILE A 1 78 ? 1.286 5.426 4.314 1.00 91.19 78 ILE A C 1
ATOM 602 O O . ILE A 1 78 ? 1.813 4.787 5.227 1.00 91.19 78 ILE A O 1
ATOM 606 N N . ILE A 1 79 ? 0.795 4.861 3.212 1.00 92.81 79 ILE A N 1
ATOM 607 C CA . ILE A 1 79 ? 0.977 3.456 2.848 1.00 92.81 79 ILE A CA 1
ATOM 608 C C . ILE A 1 79 ? 2.161 3.295 1.890 1.00 92.81 79 ILE A C 1
ATOM 610 O O . ILE A 1 79 ? 2.298 4.046 0.924 1.00 92.81 79 ILE A O 1
ATOM 614 N N . TYR A 1 80 ? 2.949 2.248 2.115 1.00 92.25 80 TYR A N 1
ATOM 615 C CA . TYR A 1 80 ? 4.055 1.815 1.272 1.00 92.25 80 TYR A CA 1
ATOM 616 C C . TYR A 1 80 ? 3.789 0.411 0.728 1.00 92.25 80 TYR A C 1
ATOM 618 O O . TYR A 1 80 ? 3.396 -0.480 1.481 1.00 92.25 80 TYR A O 1
ATOM 626 N N . LEU A 1 81 ? 4.024 0.210 -0.570 1.00 92.75 81 LEU A N 1
ATOM 627 C CA . LEU A 1 81 ? 4.207 -1.131 -1.126 1.00 92.75 81 LEU A CA 1
ATOM 628 C C . LEU A 1 81 ? 5.639 -1.574 -0.832 1.00 92.75 81 LEU A C 1
ATOM 630 O O . LEU A 1 81 ? 6.576 -0.799 -1.039 1.00 92.75 81 LEU A O 1
ATOM 634 N N . ILE A 1 82 ? 5.791 -2.791 -0.328 1.00 91.25 82 ILE A N 1
ATOM 635 C CA . ILE A 1 82 ? 7.078 -3.381 0.037 1.00 91.25 82 ILE A CA 1
ATOM 636 C C . ILE A 1 82 ? 7.210 -4.762 -0.600 1.00 91.25 82 ILE A C 1
ATOM 638 O O . ILE A 1 82 ? 6.231 -5.326 -1.072 1.00 91.25 82 ILE A O 1
ATOM 642 N N . ASP A 1 83 ? 8.421 -5.311 -0.558 1.00 87.44 83 ASP A N 1
ATOM 643 C CA . ASP A 1 83 ? 8.745 -6.629 -1.107 1.00 87.44 83 ASP A CA 1
ATOM 644 C C . ASP A 1 83 ? 8.446 -6.766 -2.613 1.00 87.44 83 ASP A C 1
ATOM 646 O O . ASP A 1 83 ? 7.466 -7.355 -3.068 1.00 87.44 83 ASP A O 1
ATOM 650 N N . PHE A 1 84 ? 9.373 -6.238 -3.411 1.00 84.12 84 PHE A N 1
ATOM 651 C CA . PHE A 1 84 ? 9.375 -6.372 -4.867 1.00 84.12 84 PHE A CA 1
ATOM 652 C C . PHE A 1 84 ? 10.106 -7.643 -5.332 1.00 84.12 84 PHE A C 1
ATOM 654 O O . PHE A 1 84 ? 10.498 -7.718 -6.496 1.00 84.12 84 PHE A O 1
ATOM 661 N N . GLY A 1 85 ? 10.307 -8.641 -4.459 1.00 77.50 85 GLY A N 1
ATOM 662 C CA . GLY A 1 85 ? 11.148 -9.813 -4.733 1.00 77.50 85 GLY A CA 1
ATOM 663 C C . GLY A 1 85 ? 10.713 -10.640 -5.948 1.00 77.50 85 GLY A C 1
ATOM 664 O O . GLY A 1 85 ? 11.543 -11.259 -6.610 1.00 77.50 85 GLY A O 1
ATOM 665 N N . ILE A 1 86 ? 9.423 -10.601 -6.302 1.00 79.62 86 ILE A N 1
ATOM 666 C CA . ILE A 1 86 ? 8.895 -11.208 -7.532 1.00 79.62 86 ILE A CA 1
ATOM 667 C C . ILE A 1 86 ? 8.425 -10.179 -8.566 1.00 79.62 86 ILE A C 1
ATOM 669 O O . ILE A 1 86 ? 7.775 -10.555 -9.545 1.00 79.62 86 ILE A O 1
ATOM 673 N N . GLY A 1 87 ? 8.728 -8.898 -8.385 1.00 81.38 87 GLY A N 1
ATOM 674 C CA . GLY A 1 87 ? 8.379 -7.856 -9.341 1.00 81.38 87 GLY A CA 1
ATOM 675 C C . GLY A 1 87 ? 9.071 -8.071 -10.688 1.00 81.38 87 GLY A C 1
ATOM 676 O O . GLY A 1 87 ? 10.173 -8.618 -10.753 1.00 81.38 87 GLY A O 1
ATOM 677 N N . ARG A 1 88 ? 8.418 -7.687 -11.790 1.00 86.31 88 ARG A N 1
ATOM 678 C CA . ARG A 1 88 ? 9.007 -7.795 -13.136 1.00 86.31 88 ARG A CA 1
ATOM 679 C C . ARG A 1 88 ? 8.667 -6.591 -14.009 1.00 86.31 88 ARG A C 1
ATOM 681 O O . ARG A 1 88 ? 7.532 -6.116 -13.937 1.00 86.31 88 ARG A O 1
ATOM 688 N N . PRO A 1 89 ? 9.599 -6.138 -14.865 1.00 87.31 89 PRO A N 1
ATOM 689 C CA . PRO A 1 89 ? 9.263 -5.195 -15.915 1.00 87.31 89 PRO A CA 1
ATOM 690 C C . PRO A 1 89 ? 8.309 -5.870 -16.907 1.00 87.31 89 PRO A C 1
ATOM 692 O O . PRO A 1 89 ? 8.568 -6.992 -17.347 1.00 87.31 89 PRO A O 1
ATOM 695 N N . TYR A 1 90 ? 7.214 -5.194 -17.245 1.00 88.44 90 TYR A N 1
ATOM 696 C CA . TYR A 1 90 ? 6.278 -5.626 -18.291 1.00 88.44 90 TYR A CA 1
ATOM 697 C C . TYR A 1 90 ? 6.363 -4.755 -19.545 1.00 88.44 90 TYR A C 1
ATOM 699 O O . TYR A 1 90 ? 5.781 -5.106 -20.565 1.00 88.44 90 TYR A O 1
ATOM 707 N N . ARG A 1 91 ? 7.093 -3.636 -19.479 1.00 84.38 91 ARG A N 1
ATOM 708 C CA . ARG A 1 91 ? 7.451 -2.833 -20.649 1.00 84.38 91 ARG A CA 1
ATOM 709 C C . ARG A 1 91 ? 8.886 -3.121 -21.076 1.00 84.38 91 ARG A C 1
ATOM 711 O O . ARG A 1 91 ? 9.750 -3.398 -20.236 1.00 84.38 91 ARG A O 1
ATOM 718 N N . ASP A 1 92 ? 9.137 -3.107 -22.376 1.00 77.94 92 ASP A N 1
ATOM 719 C CA . ASP A 1 92 ? 10.487 -3.073 -22.928 1.00 77.94 92 ASP A CA 1
ATOM 720 C C . ASP A 1 92 ? 11.085 -1.654 -22.885 1.00 77.94 92 ASP A C 1
ATOM 722 O O . ASP A 1 92 ? 10.499 -0.728 -22.319 1.00 77.94 92 ASP A O 1
ATOM 726 N N . LYS A 1 93 ? 12.302 -1.498 -23.421 1.00 68.50 93 LYS A N 1
ATOM 727 C CA . LYS A 1 93 ? 13.018 -0.211 -23.422 1.00 68.50 93 LYS A CA 1
ATOM 728 C C . LYS A 1 93 ? 12.328 0.839 -24.300 1.00 68.50 93 LYS A C 1
ATOM 730 O O . LYS A 1 93 ? 12.533 2.026 -24.068 1.00 68.50 93 LYS A O 1
ATOM 735 N N . ASP A 1 94 ? 11.502 0.391 -25.241 1.00 78.25 94 ASP A N 1
ATOM 736 C CA . ASP A 1 94 ? 10.766 1.214 -26.197 1.00 78.25 94 ASP A CA 1
ATOM 737 C C . ASP A 1 94 ? 9.336 1.517 -25.704 1.00 78.25 94 ASP A C 1
ATOM 739 O O . ASP A 1 94 ? 8.572 2.231 -26.352 1.00 78.25 94 ASP A O 1
ATOM 743 N N . GLY A 1 95 ? 8.974 1.021 -24.514 1.00 67.62 95 GLY A N 1
ATOM 744 C CA . GLY A 1 95 ? 7.685 1.250 -23.869 1.00 67.62 95 GLY A CA 1
ATOM 745 C C . GLY A 1 95 ? 6.571 0.310 -24.330 1.00 67.62 95 GLY A C 1
ATOM 746 O O . GLY A 1 95 ? 5.445 0.444 -23.840 1.00 67.62 95 GLY A O 1
ATOM 747 N N . ALA A 1 96 ? 6.862 -0.648 -25.214 1.00 73.00 96 ALA A N 1
ATOM 748 C CA . ALA A 1 96 ? 5.900 -1.651 -25.639 1.00 73.00 96 ALA A CA 1
ATOM 749 C C . ALA A 1 96 ? 5.709 -2.713 -24.550 1.00 73.00 96 ALA A C 1
ATOM 751 O O . ALA A 1 96 ? 6.618 -3.044 -23.784 1.00 73.00 96 ALA A O 1
ATOM 752 N N . VAL A 1 97 ? 4.482 -3.218 -24.447 1.00 75.50 97 VAL A N 1
ATOM 753 C CA . VAL A 1 97 ? 4.142 -4.293 -23.513 1.00 75.50 97 VAL A CA 1
ATOM 754 C C . VAL A 1 97 ? 4.750 -5.595 -24.032 1.00 75.50 97 VAL A C 1
ATOM 756 O O . VAL A 1 97 ? 4.532 -5.946 -25.190 1.00 75.50 97 VAL A O 1
ATOM 759 N N . LYS A 1 98 ? 5.522 -6.271 -23.176 1.00 61.78 98 LYS A N 1
ATOM 760 C CA . LYS A 1 98 ? 6.135 -7.576 -23.448 1.00 61.78 98 LYS A CA 1
ATOM 761 C C . LYS A 1 98 ? 5.136 -8.723 -23.404 1.00 61.78 98 LYS A C 1
ATOM 763 O O . LYS A 1 98 ? 4.203 -8.654 -22.571 1.00 61.78 98 LYS A O 1
#